Protein AF-A0A0Q7EA24-F1 (afdb_monomer_lite)

Sequence (101 aa):
MSQRDPQTCRRALREIGEIAAVAVLPDGQMTDQEALAEIAAIAEWVTEEAPGARADCGELVRRLNALTARVDIEALDDREALGLFGEVLGALETSRSEAFD

Foldseek 3Di:
DDPCQAVLLVVLLVVLVVLLVQCPDPPHPDALLNSLVSLLVSLVVSCVPRVPHDDLSVVLSVVSNVLRVVDPSVPDDSVRSVVSSVVNVVSSVVSVVVVVD

Secondary structure (DSSP, 8-state):
--TTHHHHHHHHHHHHHHHHHHHT-TT-S--HHHHHHHHHHHHHHHHHH-TT--HHHHHHHHHHHHHHTTS-GGG--HHHHHHHHHHHHHHHHHHHHHTT-

Structure (mmCIF, N/CA/C/O backbone):
data_AF-A0A0Q7EA24-F1
#
_entry.id   AF-A0A0Q7EA24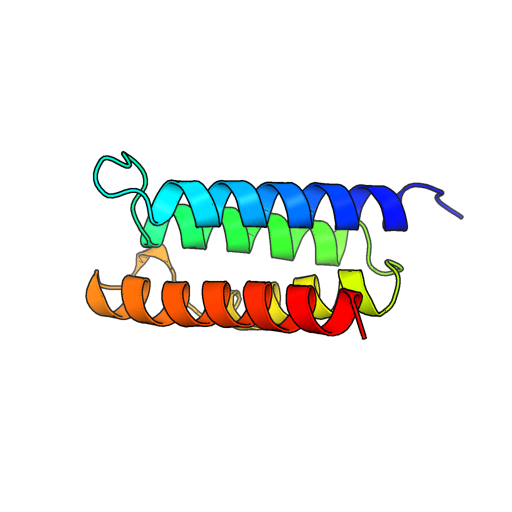-F1
#
loop_
_atom_site.group_PDB
_atom_site.id
_atom_site.type_symbol
_atom_site.label_atom_id
_atom_site.label_alt_id
_atom_site.label_comp_id
_atom_site.label_asym_id
_atom_site.label_entity_id
_atom_site.label_seq_id
_atom_site.pdbx_PDB_ins_code
_atom_site.Cartn_x
_atom_site.Cartn_y
_atom_site.Cartn_z
_atom_site.occupancy
_atom_site.B_iso_or_equiv
_atom_site.auth_seq_id
_atom_site.auth_comp_id
_atom_site.auth_asym_id
_atom_site.auth_atom_id
_atom_site.pdbx_PDB_model_num
ATOM 1 N N . MET A 1 1 ? 16.823 8.222 -22.599 1.00 41.22 1 MET A N 1
ATOM 2 C CA . MET A 1 1 ? 16.502 7.093 -21.702 1.00 41.22 1 MET A CA 1
ATOM 3 C C . MET A 1 1 ? 16.695 7.582 -20.282 1.00 41.22 1 MET A C 1
ATOM 5 O O . MET A 1 1 ? 17.813 7.929 -19.920 1.00 41.22 1 MET A O 1
ATOM 9 N N . SER A 1 2 ? 15.591 7.796 -19.570 1.00 45.66 2 SER A N 1
ATOM 10 C CA . SER A 1 2 ? 15.568 8.573 -18.332 1.00 45.66 2 SER A CA 1
ATOM 11 C C . SER A 1 2 ? 16.286 7.819 -17.212 1.00 45.66 2 SER A C 1
ATOM 13 O O . SER A 1 2 ? 15.927 6.697 -16.886 1.00 45.66 2 SER A O 1
ATOM 15 N N . GLN A 1 3 ? 17.285 8.444 -16.589 1.00 48.84 3 GLN A N 1
ATOM 16 C CA . GLN A 1 3 ? 17.925 7.951 -15.361 1.00 48.84 3 GLN A CA 1
ATOM 17 C C . GLN A 1 3 ? 16.977 8.011 -14.136 1.00 48.84 3 GLN A C 1
ATOM 19 O O . GLN A 1 3 ? 17.415 7.763 -13.016 1.00 48.84 3 GLN A O 1
ATOM 24 N N . ARG A 1 4 ? 15.693 8.361 -14.337 1.00 54.25 4 ARG A N 1
ATOM 25 C CA . ARG A 1 4 ? 14.686 8.586 -13.288 1.00 54.25 4 ARG A CA 1
ATOM 26 C C . ARG A 1 4 ? 14.038 7.292 -12.779 1.00 54.25 4 ARG A C 1
ATOM 28 O O . ARG A 1 4 ? 13.849 7.171 -11.573 1.00 54.25 4 ARG A O 1
ATOM 35 N N . ASP A 1 5 ? 13.796 6.300 -13.635 1.00 63.72 5 ASP A N 1
ATOM 36 C CA . ASP A 1 5 ? 12.953 5.136 -13.298 1.00 63.72 5 ASP A CA 1
ATOM 37 C C . ASP A 1 5 ? 13.421 4.335 -12.061 1.00 63.72 5 ASP A C 1
ATOM 39 O O . ASP A 1 5 ? 12.591 4.009 -11.208 1.00 63.72 5 ASP A O 1
ATOM 43 N N . PRO A 1 6 ? 14.728 4.042 -11.862 1.00 69.56 6 PRO A N 1
ATOM 44 C CA . PRO A 1 6 ? 15.151 3.205 -10.736 1.00 69.56 6 PRO A CA 1
ATOM 45 C C . PRO A 1 6 ? 15.164 3.938 -9.390 1.00 69.56 6 PRO A C 1
ATOM 47 O O . PRO A 1 6 ? 15.017 3.305 -8.346 1.00 69.56 6 PRO A O 1
ATOM 50 N N . GLN A 1 7 ? 15.408 5.252 -9.392 1.00 81.44 7 GLN A N 1
ATOM 51 C CA . GLN A 1 7 ? 15.455 6.049 -8.162 1.00 81.44 7 GLN A CA 1
ATOM 52 C C . GLN A 1 7 ? 14.050 6.426 -7.698 1.00 81.44 7 GLN A C 1
ATOM 54 O O . GLN A 1 7 ? 13.778 6.346 -6.502 1.00 81.44 7 GLN A O 1
ATOM 59 N N . THR A 1 8 ? 13.158 6.760 -8.635 1.00 84.56 8 THR A N 1
ATOM 60 C CA . THR A 1 8 ? 11.749 7.053 -8.352 1.00 84.56 8 THR A CA 1
ATOM 61 C C . THR A 1 8 ? 11.060 5.867 -7.688 1.00 84.56 8 THR A C 1
ATOM 63 O O . THR A 1 8 ? 10.514 6.018 -6.599 1.00 84.56 8 THR A O 1
ATOM 66 N N . CYS A 1 9 ? 11.179 4.671 -8.273 1.00 87.00 9 CYS A N 1
ATOM 67 C CA . CYS A 1 9 ? 10.550 3.472 -7.722 1.00 87.00 9 CYS A CA 1
ATOM 68 C C . CYS A 1 9 ? 11.050 3.153 -6.299 1.00 87.00 9 CYS A C 1
ATOM 70 O O . CYS A 1 9 ? 10.260 2.911 -5.391 1.00 87.00 9 CYS A O 1
ATOM 72 N N . ARG A 1 10 ? 12.368 3.225 -6.057 1.00 87.00 10 ARG A N 1
ATOM 73 C CA . ARG A 1 10 ? 12.932 2.960 -4.719 1.00 87.00 10 ARG A CA 1
ATOM 74 C C . ARG A 1 10 ? 12.504 3.988 -3.681 1.00 87.00 10 ARG A C 1
ATOM 76 O O . ARG A 1 10 ? 12.284 3.627 -2.529 1.00 87.00 10 ARG A O 1
ATOM 83 N N . ARG A 1 11 ? 12.427 5.264 -4.070 1.00 89.38 11 ARG A N 1
ATOM 84 C CA . ARG A 1 11 ? 11.949 6.328 -3.186 1.00 89.38 11 ARG A CA 1
ATOM 85 C C . ARG A 1 11 ? 10.492 6.087 -2.801 1.00 89.38 11 ARG A C 1
ATOM 87 O O . ARG A 1 11 ? 10.182 6.152 -1.622 1.00 89.38 11 ARG A O 1
ATOM 94 N N . ALA A 1 12 ? 9.651 5.755 -3.771 1.00 91.12 12 ALA A N 1
ATOM 95 C CA . ALA A 1 12 ? 8.245 5.476 -3.533 1.00 91.12 12 ALA A CA 1
ATOM 96 C C . ALA A 1 12 ? 8.027 4.252 -2.632 1.00 91.12 12 ALA A C 1
ATOM 98 O O . ALA A 1 12 ? 7.232 4.314 -1.707 1.00 91.12 12 ALA A O 1
ATOM 99 N N . LEU A 1 13 ? 8.784 3.165 -2.823 1.00 89.94 13 LEU A N 1
ATOM 100 C CA . LEU A 1 13 ? 8.710 2.008 -1.920 1.00 89.94 13 LEU A CA 1
ATOM 101 C C . LEU A 1 13 ? 9.133 2.340 -0.488 1.00 89.94 13 LEU A C 1
ATOM 103 O O . LEU A 1 13 ? 8.577 1.794 0.462 1.00 89.94 13 LEU A O 1
ATOM 107 N N . ARG A 1 14 ? 10.116 3.230 -0.323 1.00 91.56 14 ARG A N 1
ATOM 108 C CA . ARG A 1 14 ? 10.489 3.722 1.003 1.00 91.56 14 ARG A CA 1
ATOM 109 C C . ARG A 1 14 ? 9.340 4.504 1.640 1.00 91.56 14 ARG A C 1
ATOM 111 O O . ARG A 1 14 ? 9.053 4.276 2.805 1.00 91.56 14 ARG A O 1
ATOM 118 N N . GLU A 1 15 ? 8.696 5.379 0.878 1.00 94.44 15 GLU A N 1
ATOM 119 C CA . GLU A 1 15 ? 7.554 6.180 1.330 1.00 94.44 15 GLU A CA 1
ATOM 120 C C . GLU A 1 15 ? 6.358 5.297 1.714 1.00 94.44 15 GLU A C 1
ATOM 122 O O . GLU A 1 15 ? 5.844 5.416 2.820 1.00 94.44 15 GLU A O 1
ATOM 127 N N . ILE A 1 16 ? 6.016 4.311 0.879 1.00 93.62 16 ILE A N 1
ATOM 128 C CA . ILE A 1 16 ? 5.012 3.277 1.181 1.00 93.62 16 ILE A CA 1
ATOM 129 C C . ILE A 1 16 ? 5.351 2.540 2.484 1.00 93.62 16 ILE A C 1
ATOM 131 O O . ILE A 1 16 ? 4.477 2.314 3.317 1.00 93.62 16 ILE A O 1
ATOM 135 N N . GLY A 1 17 ? 6.619 2.167 2.678 1.00 92.19 17 GLY A N 1
ATOM 136 C CA . GLY A 1 17 ? 7.063 1.510 3.906 1.00 92.19 17 GLY A CA 1
ATOM 137 C C . GLY A 1 17 ? 6.961 2.407 5.143 1.00 92.19 17 GLY A C 1
ATOM 138 O O . GLY A 1 17 ? 6.639 1.915 6.220 1.00 92.19 17 GLY A O 1
ATOM 139 N N . GLU A 1 18 ? 7.217 3.709 5.003 1.00 94.00 18 GLU A N 1
ATOM 140 C CA . GLU A 1 18 ? 7.077 4.693 6.082 1.00 94.00 18 GLU A CA 1
ATOM 141 C C . GLU A 1 18 ? 5.599 4.893 6.459 1.00 94.00 18 GLU A C 1
ATOM 143 O O . GLU A 1 18 ? 5.275 4.830 7.643 1.00 94.00 18 GLU A O 1
ATOM 148 N N . ILE A 1 19 ? 4.701 5.019 5.476 1.00 93.94 19 ILE A N 1
ATOM 149 C CA . ILE A 1 19 ? 3.241 5.082 5.684 1.00 93.94 19 ILE A CA 1
ATOM 150 C C . ILE A 1 19 ? 2.754 3.829 6.414 1.00 93.94 19 ILE A C 1
ATOM 152 O O . ILE A 1 19 ? 2.122 3.918 7.467 1.00 93.94 19 ILE A O 1
ATOM 156 N N . ALA A 1 20 ? 3.125 2.651 5.906 1.00 92.06 20 ALA A N 1
ATOM 157 C CA . ALA A 1 20 ? 2.724 1.386 6.502 1.00 92.06 20 ALA A CA 1
ATOM 158 C C . ALA A 1 20 ? 3.237 1.233 7.946 1.00 92.06 20 ALA A C 1
ATOM 160 O O . ALA A 1 20 ? 2.526 0.732 8.814 1.00 92.06 20 ALA A O 1
ATOM 161 N N . ALA A 1 21 ? 4.458 1.701 8.228 1.00 91.44 21 ALA A N 1
ATOM 162 C CA . ALA A 1 21 ? 5.024 1.682 9.573 1.00 91.44 21 ALA A CA 1
ATOM 163 C C . ALA A 1 21 ? 4.323 2.654 10.536 1.00 91.44 21 ALA A C 1
ATOM 165 O O . ALA A 1 21 ? 4.234 2.358 11.725 1.00 91.44 21 ALA A O 1
ATOM 166 N N . VAL A 1 22 ? 3.845 3.803 10.050 1.00 91.69 22 VAL A N 1
ATOM 167 C CA . VAL A 1 22 ? 3.109 4.782 10.863 1.00 91.69 22 VAL A CA 1
ATOM 168 C C . VAL A 1 22 ? 1.706 4.279 11.197 1.00 91.69 22 VAL A C 1
ATOM 170 O O . VAL A 1 22 ? 1.283 4.414 12.344 1.00 91.69 22 VAL A O 1
ATOM 173 N N . ALA A 1 23 ? 1.016 3.663 10.237 1.00 90.25 23 ALA A N 1
ATOM 174 C CA . ALA A 1 23 ? -0.348 3.165 10.416 1.00 90.25 23 ALA A CA 1
ATOM 175 C C . ALA A 1 23 ? -0.459 2.037 11.461 1.00 90.25 23 ALA A C 1
ATOM 177 O O . ALA A 1 23 ? -1.468 1.922 12.144 1.00 90.25 23 ALA A O 1
ATOM 178 N N . VAL A 1 24 ? 0.603 1.248 11.670 1.00 89.94 24 VAL A N 1
ATOM 179 C CA . VAL A 1 24 ? 0.620 0.192 12.704 1.00 89.94 24 VAL A CA 1
ATOM 180 C C . VAL A 1 24 ? 0.981 0.692 14.110 1.00 89.94 24 VAL A C 1
ATOM 182 O O . VAL A 1 24 ? 1.050 -0.109 15.048 1.00 89.94 24 VAL A O 1
ATOM 185 N N . LEU A 1 25 ? 1.267 1.987 14.293 1.00 89.50 25 LEU A N 1
ATOM 186 C CA . LEU A 1 25 ? 1.601 2.522 15.614 1.00 89.50 25 LEU A CA 1
ATOM 187 C C . LEU A 1 25 ? 0.351 2.575 16.509 1.00 89.50 25 LEU A C 1
ATOM 189 O O . LEU A 1 25 ? -0.676 3.102 16.090 1.00 89.50 25 LEU A O 1
ATOM 193 N N . PRO A 1 26 ? 0.435 2.126 17.776 1.00 77.19 26 PRO A N 1
ATOM 194 C CA . PRO A 1 26 ? -0.719 2.073 18.680 1.00 77.19 26 PRO A CA 1
ATOM 195 C C . PRO A 1 26 ? -1.299 3.452 19.038 1.00 77.19 26 PRO A C 1
ATOM 197 O O . PRO A 1 26 ? -2.470 3.538 19.390 1.00 77.19 26 PRO A O 1
ATOM 200 N N . ASP A 1 27 ? -0.496 4.514 18.920 1.00 82.06 27 ASP A N 1
ATOM 201 C CA . ASP A 1 27 ? -0.907 5.915 19.098 1.00 82.06 27 ASP A CA 1
ATOM 202 C C . ASP A 1 27 ? -0.914 6.688 17.758 1.00 82.06 27 ASP A C 1
ATOM 204 O O . ASP A 1 27 ? -0.825 7.919 17.733 1.00 82.06 27 ASP A O 1
ATOM 208 N N . GLY A 1 28 ? -0.939 5.969 16.630 1.00 76.69 28 GLY A N 1
ATOM 209 C CA . GLY A 1 28 ? -0.963 6.552 15.292 1.00 76.69 28 GLY A CA 1
ATOM 210 C C . GLY A 1 28 ? -2.246 7.348 15.044 1.00 76.69 28 GLY A C 1
ATOM 211 O O . GLY A 1 28 ? -3.334 6.940 15.437 1.00 76.69 28 GLY A O 1
ATOM 212 N N . GLN A 1 29 ? -2.122 8.503 14.383 1.00 84.12 29 GLN A N 1
ATOM 213 C CA . GLN A 1 29 ? -3.281 9.283 13.919 1.00 84.12 29 GLN A CA 1
ATOM 214 C C . GLN A 1 29 ? -3.801 8.822 12.552 1.00 84.12 29 GLN A C 1
ATOM 216 O O . GLN A 1 29 ? -4.794 9.363 12.084 1.00 84.12 29 GLN A O 1
ATOM 221 N N . MET A 1 30 ? -3.114 7.869 11.919 1.00 90.75 30 MET A N 1
ATOM 222 C CA . MET A 1 30 ? -3.418 7.370 10.584 1.00 90.75 30 MET A CA 1
ATOM 223 C C . MET A 1 30 ? -4.168 6.049 10.694 1.00 90.75 30 MET A C 1
ATOM 225 O O . MET A 1 30 ? -3.691 5.111 11.329 1.00 90.75 30 MET A O 1
ATOM 229 N N . THR A 1 31 ? -5.336 5.996 10.071 1.00 90.81 31 THR A N 1
ATOM 230 C CA . THR A 1 31 ? -6.156 4.790 9.958 1.00 90.81 31 THR A CA 1
ATOM 231 C C . THR A 1 31 ? -5.636 3.862 8.857 1.00 90.81 31 THR A C 1
ATOM 233 O O . THR A 1 31 ? -4.955 4.300 7.927 1.00 90.81 31 THR A O 1
ATOM 236 N N . ASP A 1 32 ? -6.009 2.580 8.915 1.00 91.50 32 ASP A N 1
ATOM 237 C CA . ASP A 1 32 ? -5.683 1.607 7.861 1.00 91.50 32 ASP A CA 1
ATOM 238 C C . ASP A 1 32 ? -6.216 2.058 6.491 1.00 91.50 32 ASP A C 1
ATOM 240 O O . ASP A 1 32 ? -5.559 1.881 5.468 1.00 91.50 32 ASP A O 1
ATOM 244 N N . GLN A 1 33 ? -7.393 2.689 6.470 1.00 91.56 33 GLN A N 1
ATOM 245 C CA . GLN A 1 33 ? -8.021 3.202 5.255 1.00 91.56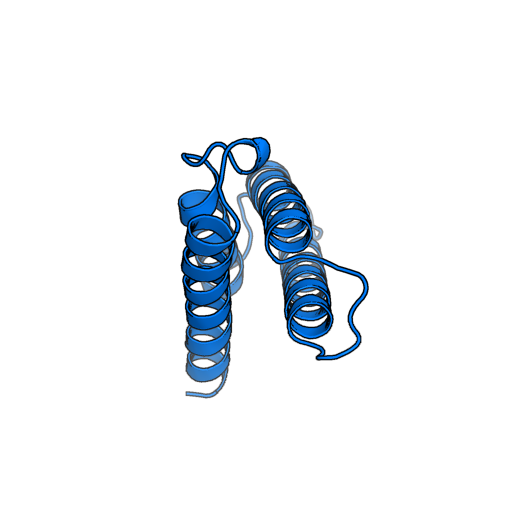 33 GLN A CA 1
ATOM 246 C C . GLN A 1 33 ? -7.236 4.372 4.643 1.00 91.56 33 GLN A C 1
ATOM 248 O O . GLN A 1 33 ? -6.996 4.382 3.435 1.00 91.56 33 GLN A O 1
ATOM 253 N N . GLU A 1 34 ? -6.793 5.332 5.463 1.00 92.38 34 GLU A N 1
ATOM 254 C CA . GLU A 1 34 ? -5.934 6.437 5.010 1.00 92.38 34 GLU A CA 1
ATOM 255 C C . GLU A 1 34 ? -4.603 5.908 4.467 1.00 92.38 34 GLU A C 1
ATOM 257 O O . GLU A 1 34 ? -4.176 6.298 3.380 1.00 92.38 34 GLU A O 1
ATOM 262 N N . ALA A 1 35 ? -3.989 4.955 5.172 1.00 94.00 35 ALA A N 1
ATOM 263 C CA . ALA A 1 35 ? -2.754 4.323 4.730 1.00 94.00 35 ALA A CA 1
ATOM 264 C C . ALA A 1 35 ? -2.934 3.598 3.388 1.00 94.00 35 ALA A C 1
ATOM 266 O O . ALA A 1 35 ? -2.110 3.742 2.485 1.00 94.00 35 ALA A O 1
ATOM 267 N N . LEU A 1 36 ? -4.027 2.847 3.224 1.00 94.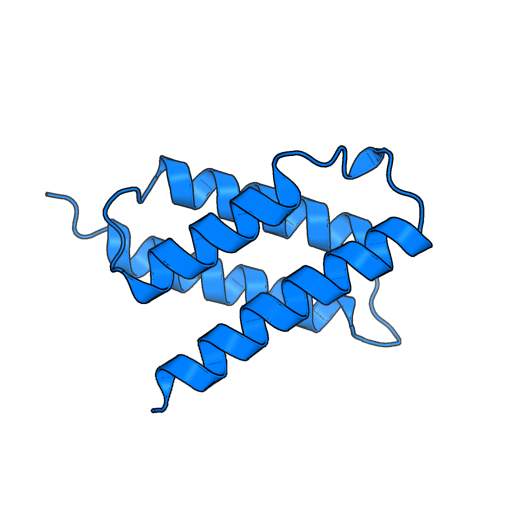75 36 LEU A N 1
ATOM 268 C CA . LEU A 1 36 ? -4.359 2.167 1.973 1.00 94.75 36 LEU A CA 1
ATOM 269 C C . LEU A 1 36 ? -4.545 3.148 0.815 1.00 94.75 36 LEU A C 1
ATOM 271 O O . LEU A 1 36 ? -4.029 2.892 -0.274 1.00 94.75 36 LEU A O 1
ATOM 275 N N . ALA A 1 37 ? -5.244 4.262 1.042 1.00 94.19 37 ALA A N 1
ATOM 276 C CA . ALA A 1 37 ? -5.469 5.278 0.020 1.00 94.19 37 ALA A CA 1
ATOM 277 C C . ALA A 1 37 ? -4.148 5.918 -0.441 1.00 94.19 37 ALA A C 1
ATOM 279 O O . ALA A 1 37 ? -3.898 6.022 -1.645 1.00 94.19 37 ALA A O 1
ATOM 280 N N . GLU A 1 38 ? -3.266 6.281 0.495 1.00 95.62 38 GLU A N 1
ATOM 281 C CA . GLU A 1 38 ? -1.951 6.842 0.164 1.00 95.62 38 GLU A CA 1
ATOM 282 C C . GLU A 1 38 ? -1.058 5.827 -0.566 1.00 95.62 38 GLU A C 1
ATOM 284 O O . GLU A 1 38 ? -0.453 6.147 -1.594 1.00 95.62 38 GLU A O 1
ATOM 289 N N . ILE A 1 39 ? -1.008 4.579 -0.089 1.00 94.56 39 ILE A N 1
ATOM 290 C CA . ILE A 1 39 ? -0.217 3.511 -0.716 1.00 94.56 39 ILE A CA 1
ATOM 291 C C . ILE A 1 39 ? -0.716 3.223 -2.135 1.00 94.56 39 ILE A C 1
ATOM 293 O O . ILE A 1 39 ? 0.103 3.070 -3.045 1.00 94.56 39 ILE A O 1
ATOM 297 N N . ALA A 1 40 ? -2.035 3.177 -2.343 1.00 93.50 40 ALA A N 1
ATOM 298 C CA . ALA A 1 40 ? -2.636 2.979 -3.657 1.00 93.50 40 ALA A CA 1
ATOM 299 C C . ALA A 1 40 ? -2.248 4.103 -4.624 1.00 93.50 40 ALA A C 1
ATOM 301 O O . ALA A 1 40 ? -1.770 3.818 -5.722 1.00 93.50 40 ALA A O 1
ATOM 302 N N . ALA A 1 41 ? -2.369 5.360 -4.189 1.00 94.31 41 ALA A N 1
ATOM 303 C CA . ALA A 1 41 ? -2.022 6.524 -4.998 1.00 94.31 41 ALA A CA 1
ATOM 304 C C . ALA A 1 41 ? -0.539 6.523 -5.408 1.00 94.31 41 ALA A C 1
ATOM 306 O O . ALA A 1 41 ? -0.206 6.774 -6.568 1.00 94.31 41 ALA A O 1
ATOM 307 N N . ILE A 1 42 ? 0.368 6.190 -4.481 1.00 92.75 42 ILE A N 1
ATOM 308 C CA . ILE A 1 42 ? 1.801 6.091 -4.787 1.00 92.75 42 ILE A CA 1
ATOM 309 C C . ILE A 1 42 ? 2.066 4.928 -5.752 1.00 92.75 42 ILE A C 1
ATOM 311 O O . ILE A 1 42 ? 2.819 5.087 -6.714 1.00 92.75 42 ILE A O 1
ATOM 315 N N . ALA A 1 43 ? 1.469 3.756 -5.520 1.00 91.06 43 ALA A N 1
ATOM 316 C CA . ALA A 1 43 ? 1.688 2.580 -6.357 1.00 91.06 43 ALA A CA 1
ATOM 317 C C . ALA A 1 43 ? 1.180 2.787 -7.794 1.00 91.06 43 ALA A C 1
ATOM 319 O O . ALA A 1 43 ? 1.877 2.424 -8.747 1.00 91.06 43 ALA A O 1
ATOM 320 N N . GLU A 1 44 ? 0.013 3.409 -7.961 1.00 91.81 44 GLU A N 1
ATOM 321 C CA . GLU A 1 44 ? -0.525 3.812 -9.261 1.00 91.81 44 GLU A CA 1
ATOM 322 C C . GLU A 1 44 ? 0.433 4.780 -9.965 1.00 91.81 44 GLU A C 1
ATOM 324 O O . GLU A 1 44 ? 0.940 4.466 -11.046 1.00 91.81 44 GLU A O 1
ATOM 329 N N . TRP A 1 45 ? 0.794 5.882 -9.298 1.00 90.69 45 TRP A N 1
ATOM 330 C CA . TRP A 1 45 ? 1.691 6.903 -9.842 1.00 90.69 45 TRP A CA 1
ATOM 331 C C . TRP A 1 45 ? 3.036 6.331 -10.313 1.00 90.69 45 TRP A C 1
ATOM 333 O O . TRP A 1 45 ? 3.503 6.640 -11.409 1.00 90.69 45 TRP A O 1
ATOM 343 N N . VAL A 1 46 ? 3.667 5.451 -9.527 1.00 88.81 46 VAL A N 1
ATOM 344 C CA . VAL A 1 46 ? 4.940 4.825 -9.931 1.00 88.81 46 VAL A CA 1
ATOM 345 C C . VAL A 1 46 ? 4.757 3.903 -11.134 1.00 88.81 46 VAL A C 1
ATOM 347 O O . VAL A 1 46 ? 5.654 3.819 -11.976 1.00 88.81 46 VAL A O 1
ATOM 350 N N . THR A 1 47 ? 3.625 3.201 -11.222 1.00 85.56 47 THR A N 1
ATOM 351 C CA . THR A 1 47 ? 3.338 2.312 -12.355 1.00 85.56 47 THR A CA 1
ATOM 352 C C . THR A 1 47 ? 3.244 3.108 -13.663 1.00 85.56 47 THR A C 1
ATOM 354 O O . THR A 1 47 ? 3.692 2.622 -14.704 1.00 85.56 47 THR A O 1
ATOM 357 N N . GLU A 1 48 ? 2.728 4.337 -13.605 1.00 85.62 48 GLU A N 1
ATOM 358 C CA . GLU A 1 48 ? 2.631 5.252 -14.746 1.00 85.62 48 GLU A CA 1
ATOM 359 C C . GLU A 1 48 ? 3.958 5.956 -15.076 1.00 85.62 48 GLU A C 1
ATOM 361 O O . GLU A 1 48 ? 4.363 6.005 -16.240 1.00 85.62 48 GLU A O 1
ATOM 366 N N . GLU A 1 49 ? 4.665 6.472 -14.066 1.00 82.56 49 GLU A N 1
ATOM 367 C CA . GLU A 1 49 ? 5.859 7.314 -14.247 1.00 82.56 49 GLU A CA 1
ATOM 368 C C . GLU A 1 49 ? 7.168 6.531 -14.409 1.00 82.56 49 GLU A C 1
ATOM 370 O O . GLU A 1 49 ? 8.142 7.044 -14.967 1.00 82.56 49 GLU A O 1
ATOM 375 N N . ALA A 1 50 ? 7.228 5.292 -13.919 1.00 77.88 50 ALA A N 1
ATOM 376 C CA . ALA A 1 50 ? 8.421 4.451 -13.980 1.00 77.88 50 ALA A CA 1
ATOM 377 C C . ALA A 1 50 ? 8.120 3.039 -14.523 1.00 77.88 50 ALA A C 1
ATOM 379 O O . ALA A 1 50 ? 8.505 2.042 -13.898 1.00 77.88 50 ALA A O 1
ATOM 380 N N . PRO A 1 51 ? 7.513 2.906 -15.721 1.00 68.62 51 PRO A N 1
ATOM 381 C CA . PRO A 1 51 ? 7.142 1.604 -16.281 1.00 68.62 51 PRO A CA 1
ATOM 382 C C . PRO A 1 51 ? 8.362 0.703 -16.551 1.00 68.62 51 PRO A C 1
ATOM 384 O O . PRO A 1 51 ? 8.229 -0.518 -16.622 1.00 68.62 51 PRO A O 1
ATOM 387 N N . GLY A 1 52 ? 9.559 1.294 -16.684 1.00 67.19 52 GLY A N 1
ATOM 388 C CA . GLY A 1 52 ? 10.840 0.611 -16.887 1.00 67.19 52 GLY A CA 1
ATOM 389 C C . GLY A 1 52 ? 11.644 0.327 -15.612 1.00 67.19 52 GLY A C 1
ATOM 390 O O . GLY A 1 52 ? 12.819 -0.043 -15.713 1.00 67.19 52 GLY A O 1
ATOM 391 N N . ALA A 1 53 ? 11.074 0.521 -14.416 1.00 69.94 53 ALA A N 1
ATOM 392 C CA . ALA A 1 53 ? 11.757 0.203 -13.163 1.00 69.94 53 ALA A CA 1
ATOM 393 C C . ALA A 1 53 ? 12.211 -1.273 -13.125 1.00 69.94 53 ALA A C 1
ATOM 395 O O . ALA A 1 53 ? 11.547 -2.165 -13.655 1.00 69.94 53 ALA A O 1
ATOM 396 N N . ARG A 1 54 ? 13.376 -1.525 -12.501 1.00 65.75 54 ARG A N 1
ATOM 397 C CA . ARG A 1 54 ? 13.981 -2.869 -12.377 1.00 65.75 54 ARG A CA 1
ATOM 398 C C . ARG A 1 54 ? 12.986 -3.890 -11.815 1.00 65.75 54 ARG A C 1
ATOM 400 O O . ARG A 1 54 ? 12.130 -3.505 -11.024 1.00 65.75 54 ARG A O 1
ATOM 407 N N . ALA A 1 55 ? 13.181 -5.162 -12.187 1.00 67.88 55 ALA A N 1
ATOM 408 C CA . ALA A 1 55 ? 12.306 -6.292 -11.863 1.00 67.88 55 ALA A CA 1
ATOM 409 C C . ALA A 1 55 ? 11.777 -6.239 -10.423 1.00 67.88 55 ALA A C 1
ATOM 411 O O . ALA A 1 55 ? 10.579 -6.065 -10.258 1.00 67.88 55 ALA A O 1
ATOM 412 N N . ASP A 1 56 ? 12.661 -6.215 -9.427 1.00 73.50 56 ASP A N 1
ATOM 413 C CA . ASP A 1 56 ? 12.281 -6.331 -8.012 1.00 73.50 56 ASP A CA 1
ATOM 414 C C . ASP A 1 56 ? 11.423 -5.150 -7.522 1.00 73.50 56 ASP A C 1
ATOM 416 O O . ASP A 1 56 ? 10.359 -5.323 -6.933 1.00 73.50 56 ASP A O 1
ATOM 420 N N . CYS A 1 57 ? 11.849 -3.916 -7.818 1.00 82.38 57 CYS A N 1
ATOM 421 C CA . CYS A 1 57 ? 11.126 -2.717 -7.388 1.00 82.38 57 CYS A CA 1
ATOM 422 C C . CYS A 1 57 ? 9.792 -2.567 -8.130 1.00 82.38 57 CYS A C 1
ATOM 424 O O . CYS A 1 57 ? 8.757 -2.288 -7.529 1.00 82.38 57 CYS A O 1
ATOM 426 N N . GLY A 1 58 ? 9.816 -2.775 -9.449 1.00 82.19 58 GLY A N 1
ATOM 427 C CA . GLY A 1 58 ? 8.622 -2.684 -10.277 1.00 82.19 58 GLY A CA 1
ATOM 428 C C . GLY A 1 58 ? 7.620 -3.798 -9.983 1.00 82.19 58 GLY A C 1
ATOM 429 O O . GLY A 1 58 ? 6.423 -3.578 -10.115 1.00 82.19 58 GLY A O 1
ATOM 430 N N . GLU A 1 59 ? 8.072 -4.989 -9.592 1.00 87.38 59 GLU A N 1
ATOM 431 C CA . GLU A 1 59 ? 7.199 -6.113 -9.253 1.00 87.38 59 GLU A CA 1
ATOM 432 C C . GLU A 1 59 ? 6.431 -5.867 -7.961 1.00 87.38 59 GLU A C 1
ATOM 434 O O . GLU A 1 59 ? 5.208 -6.006 -7.967 1.00 87.38 59 GLU A O 1
ATOM 439 N N . LEU A 1 60 ? 7.104 -5.402 -6.905 1.00 89.31 60 LEU A N 1
ATOM 440 C CA . LEU A 1 60 ? 6.426 -5.033 -5.665 1.00 89.31 60 LEU A CA 1
ATOM 441 C C . LEU A 1 60 ? 5.418 -3.898 -5.893 1.00 89.31 60 LEU A C 1
ATOM 443 O O . LEU A 1 60 ? 4.269 -4.023 -5.486 1.00 89.31 60 LEU A O 1
ATOM 447 N N . VAL A 1 61 ? 5.798 -2.831 -6.604 1.00 89.25 61 VAL A N 1
ATOM 448 C CA . VAL A 1 61 ? 4.875 -1.724 -6.925 1.00 89.25 61 VAL A CA 1
ATOM 449 C C . VAL A 1 61 ? 3.662 -2.213 -7.718 1.00 89.25 61 VAL A C 1
ATOM 451 O O . VAL A 1 61 ? 2.532 -1.873 -7.377 1.00 89.25 61 VAL A O 1
ATOM 454 N N . ARG A 1 62 ? 3.863 -3.054 -8.742 1.00 89.19 62 ARG A N 1
ATOM 455 C CA . ARG A 1 62 ? 2.752 -3.633 -9.515 1.00 89.19 62 ARG A CA 1
ATOM 456 C C . ARG A 1 62 ? 1.858 -4.519 -8.657 1.00 89.19 62 ARG A C 1
ATOM 458 O O . ARG A 1 62 ? 0.647 -4.505 -8.850 1.00 89.19 62 ARG A O 1
ATOM 465 N N . ARG A 1 63 ? 2.434 -5.284 -7.728 1.00 91.44 63 ARG A N 1
ATOM 466 C CA . ARG A 1 63 ? 1.680 -6.119 -6.788 1.00 91.44 63 ARG A CA 1
ATOM 467 C C . ARG A 1 63 ? 0.830 -5.264 -5.852 1.00 91.44 63 ARG A C 1
ATOM 469 O O . ARG A 1 63 ? -0.347 -5.560 -5.697 1.00 91.44 63 ARG A O 1
ATOM 476 N N . LEU A 1 64 ? 1.402 -4.205 -5.281 1.00 92.56 64 LEU A N 1
ATOM 477 C CA . LEU A 1 64 ? 0.682 -3.263 -4.422 1.00 92.56 64 LEU A CA 1
ATOM 478 C C . LEU A 1 64 ? -0.456 -2.578 -5.183 1.00 92.56 64 LEU A C 1
ATOM 480 O O . LEU A 1 64 ? -1.590 -2.610 -4.723 1.00 92.56 64 LEU A O 1
ATOM 484 N N . ASN A 1 65 ? -0.180 -2.072 -6.387 1.00 92.31 65 ASN A N 1
ATOM 485 C CA . ASN A 1 65 ? -1.204 -1.481 -7.246 1.00 92.31 65 ASN A CA 1
ATOM 486 C C . ASN A 1 65 ? -2.307 -2.499 -7.596 1.00 92.31 65 ASN A C 1
ATOM 488 O O . ASN A 1 65 ? -3.486 -2.184 -7.569 1.00 92.31 65 ASN A O 1
ATOM 492 N N . ALA A 1 66 ? -1.959 -3.757 -7.882 1.00 92.12 66 ALA A N 1
ATOM 493 C CA . ALA A 1 66 ? -2.953 -4.787 -8.188 1.00 92.12 66 ALA A CA 1
ATOM 494 C C . ALA A 1 66 ? -3.853 -5.148 -6.992 1.00 92.12 66 ALA A C 1
ATOM 496 O O . ALA A 1 66 ? -5.018 -5.486 -7.210 1.00 92.12 66 ALA A O 1
ATOM 497 N N . LEU A 1 67 ? -3.328 -5.086 -5.762 1.00 92.62 67 LEU A N 1
ATOM 498 C CA . LEU A 1 67 ? -4.101 -5.308 -4.536 1.00 92.62 67 LEU A CA 1
ATOM 499 C C . LEU A 1 67 ? -5.129 -4.193 -4.308 1.00 92.62 67 LEU A C 1
ATOM 501 O O . LEU A 1 67 ? -6.236 -4.474 -3.859 1.00 92.62 67 LEU A O 1
ATOM 505 N N . THR A 1 68 ? -4.792 -2.949 -4.653 1.00 92.06 68 THR A N 1
ATOM 506 C CA . THR A 1 68 ? -5.631 -1.780 -4.357 1.00 92.06 68 THR A CA 1
ATOM 507 C C . THR A 1 68 ? -6.519 -1.338 -5.524 1.00 92.06 68 THR A C 1
ATOM 509 O O . THR A 1 68 ? -7.643 -0.905 -5.297 1.00 92.06 68 THR A O 1
ATOM 512 N N . ALA A 1 69 ? -6.100 -1.506 -6.782 1.00 89.06 69 ALA A N 1
ATOM 513 C CA . ALA A 1 69 ? -6.759 -0.919 -7.961 1.00 89.06 69 ALA A CA 1
ATOM 514 C C . ALA A 1 69 ? -8.184 -1.426 -8.262 1.00 89.06 69 ALA A C 1
ATOM 516 O O . ALA A 1 69 ? -8.873 -0.872 -9.117 1.00 89.06 69 ALA A O 1
ATOM 517 N N . ARG A 1 70 ? -8.628 -2.516 -7.628 1.00 85.81 70 ARG A N 1
ATOM 518 C CA . ARG A 1 70 ? -9.988 -3.069 -7.800 1.00 85.81 70 ARG A CA 1
ATOM 519 C C . ARG A 1 70 ? -10.872 -2.883 -6.575 1.00 85.81 70 ARG A C 1
ATOM 521 O O . ARG A 1 70 ? -11.985 -3.407 -6.557 1.00 85.81 70 ARG A O 1
ATOM 528 N N . VAL A 1 71 ? -10.366 -2.186 -5.568 1.00 89.62 71 VAL A N 1
ATOM 529 C CA . VAL A 1 71 ? -11.044 -1.982 -4.300 1.00 89.62 71 VAL A CA 1
ATOM 530 C C . VAL A 1 71 ? -11.452 -0.522 -4.207 1.00 89.62 71 VAL A C 1
ATOM 532 O O . VAL A 1 71 ? -10.637 0.373 -4.411 1.00 89.62 71 VAL A O 1
ATOM 535 N N . ASP A 1 72 ? -12.722 -0.286 -3.899 1.00 91.19 72 ASP A N 1
ATOM 536 C CA . ASP A 1 72 ? -13.187 1.040 -3.512 1.00 91.19 72 ASP A CA 1
ATOM 537 C C . ASP A 1 72 ? -12.786 1.278 -2.052 1.00 91.19 72 ASP A C 1
ATOM 539 O O . ASP A 1 72 ? -13.509 0.904 -1.130 1.00 91.19 72 ASP A O 1
ATOM 543 N N . ILE A 1 73 ? -11.575 1.809 -1.850 1.00 89.88 73 ILE A N 1
ATOM 544 C CA . ILE A 1 73 ? -10.968 1.991 -0.522 1.00 89.88 73 ILE A CA 1
ATOM 545 C C . ILE A 1 73 ? -11.847 2.877 0.365 1.00 89.88 73 ILE A C 1
ATOM 547 O O . ILE A 1 73 ? -11.956 2.615 1.559 1.00 89.88 73 ILE A O 1
ATOM 551 N N . GLU A 1 74 ? -12.512 3.887 -0.203 1.00 88.56 74 GLU A N 1
ATOM 552 C CA . GLU A 1 74 ? -13.395 4.799 0.536 1.00 88.56 74 GLU A CA 1
ATOM 553 C C . GLU A 1 74 ? -14.668 4.105 1.048 1.00 88.56 74 GLU A C 1
ATOM 555 O O . GLU A 1 74 ? -15.258 4.545 2.036 1.00 88.56 74 GLU A O 1
ATOM 560 N N . ALA A 1 75 ? -15.077 3.009 0.405 1.00 93.12 75 ALA A N 1
ATOM 561 C CA . ALA A 1 75 ? -16.265 2.241 0.761 1.00 93.12 75 ALA A CA 1
ATOM 562 C C . ALA A 1 75 ? -15.996 1.060 1.709 1.00 93.12 75 ALA A C 1
ATOM 564 O O . ALA A 1 75 ? -16.957 0.414 2.133 1.00 93.12 75 ALA A O 1
ATOM 565 N N . LEU A 1 76 ? -14.730 0.763 2.023 1.00 92.31 76 LEU A N 1
ATOM 566 C CA . LEU A 1 76 ? -14.368 -0.319 2.941 1.00 92.31 76 LEU A CA 1
ATOM 567 C C . LEU A 1 76 ? -14.819 -0.018 4.368 1.00 92.31 76 LEU A C 1
ATOM 569 O O . LEU A 1 76 ? -14.667 1.105 4.852 1.00 92.31 76 LEU A O 1
ATOM 573 N N . ASP A 1 77 ? -15.304 -1.044 5.065 1.00 93.44 77 ASP A N 1
ATOM 574 C CA . ASP A 1 77 ? -15.429 -0.971 6.518 1.00 93.44 77 ASP A CA 1
ATOM 575 C C . ASP A 1 77 ? -14.072 -1.170 7.223 1.00 93.44 77 ASP A C 1
ATOM 577 O O . ASP A 1 77 ? -13.093 -1.626 6.626 1.00 93.44 77 ASP A O 1
ATOM 581 N N . ASP A 1 78 ? -14.008 -0.852 8.520 1.00 89.31 78 ASP A N 1
ATOM 582 C CA . ASP A 1 78 ? -12.777 -0.956 9.318 1.00 89.31 78 ASP A CA 1
ATOM 583 C C . ASP A 1 78 ? -12.141 -2.357 9.265 1.00 89.31 78 ASP A C 1
ATOM 585 O O . ASP A 1 78 ? -10.920 -2.504 9.307 1.00 89.31 78 ASP A O 1
ATOM 589 N N . ARG A 1 79 ? -12.954 -3.418 9.187 1.00 91.94 79 ARG A N 1
ATOM 590 C CA . ARG A 1 79 ? -12.460 -4.799 9.173 1.00 91.94 79 ARG A CA 1
ATOM 591 C C . ARG A 1 79 ? -11.904 -5.168 7.804 1.00 91.94 79 ARG A C 1
ATOM 593 O O . ARG A 1 79 ? -10.904 -5.884 7.733 1.00 91.94 79 ARG A O 1
ATOM 600 N N . GLU A 1 80 ? -12.563 -4.733 6.741 1.00 94.38 80 GLU A N 1
ATOM 601 C CA . GLU A 1 80 ? -12.109 -4.921 5.368 1.00 94.38 80 GLU A CA 1
ATOM 602 C C . GLU A 1 80 ? -10.826 -4.126 5.105 1.00 94.38 80 GLU A C 1
ATOM 604 O O . GLU A 1 80 ? -9.875 -4.682 4.551 1.00 94.38 80 GLU A O 1
ATOM 609 N N . ALA A 1 81 ?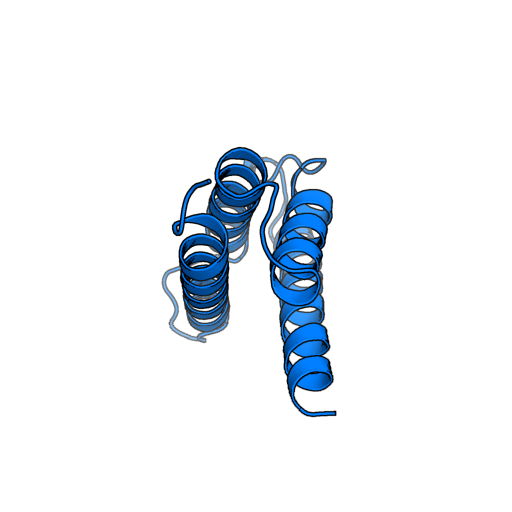 -10.759 -2.878 5.580 1.00 93.19 81 ALA A N 1
ATOM 610 C CA . ALA A 1 81 ? -9.562 -2.044 5.527 1.00 93.19 81 ALA A CA 1
ATOM 611 C C . ALA A 1 81 ? -8.396 -2.694 6.284 1.00 93.19 81 ALA A C 1
ATOM 613 O O . ALA A 1 81 ? -7.328 -2.880 5.706 1.00 93.19 81 ALA A O 1
ATOM 614 N N . LEU A 1 82 ? -8.612 -3.149 7.523 1.00 92.81 82 LEU A N 1
ATOM 615 C CA . LEU A 1 82 ? -7.597 -3.871 8.296 1.00 92.81 82 LEU A CA 1
ATOM 616 C C . LEU A 1 82 ? -7.109 -5.138 7.571 1.00 92.81 82 LEU A C 1
ATOM 618 O O . LEU A 1 82 ? -5.913 -5.433 7.551 1.00 92.81 82 LEU A O 1
ATOM 622 N N . GLY A 1 83 ? -8.028 -5.901 6.973 1.00 94.69 83 GLY A N 1
ATOM 623 C CA . GLY A 1 83 ? -7.700 -7.111 6.219 1.00 94.69 83 GLY A CA 1
ATOM 624 C C . GLY A 1 83 ? -6.812 -6.818 5.010 1.00 94.69 83 GLY A C 1
ATOM 625 O O . GLY A 1 83 ? -5.746 -7.420 4.867 1.00 94.69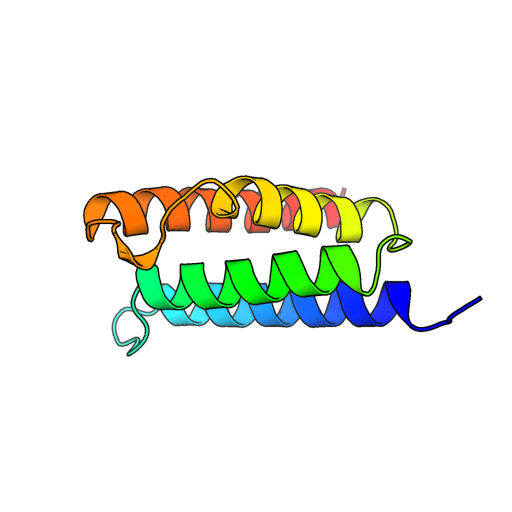 83 GLY A O 1
ATOM 626 N N . LEU A 1 84 ? -7.217 -5.854 4.181 1.00 94.44 84 LEU A N 1
ATOM 627 C CA . LEU A 1 84 ? -6.462 -5.447 2.997 1.00 94.44 84 LEU A CA 1
ATOM 628 C C . LEU A 1 84 ? -5.114 -4.816 3.369 1.00 94.44 84 LEU A C 1
ATOM 630 O O . LEU A 1 84 ? -4.098 -5.087 2.728 1.00 94.44 84 LEU A O 1
ATOM 634 N N . PHE A 1 85 ? -5.076 -4.018 4.434 1.00 93.69 85 PHE A N 1
ATOM 635 C CA . PHE A 1 85 ? -3.842 -3.432 4.938 1.00 93.69 85 PHE A CA 1
ATOM 636 C C . PHE A 1 85 ? -2.866 -4.509 5.437 1.00 93.69 85 PHE A C 1
ATOM 638 O O . PHE A 1 85 ? -1.672 -4.456 5.137 1.00 93.69 85 PHE A O 1
ATOM 645 N N . GLY A 1 86 ? -3.368 -5.567 6.081 1.00 93.50 86 GLY A N 1
ATOM 646 C CA . GLY A 1 86 ? -2.578 -6.753 6.415 1.00 93.50 86 GLY A CA 1
ATOM 647 C C . GLY A 1 86 ? -1.961 -7.449 5.193 1.00 93.50 86 GLY A C 1
ATOM 648 O O . GLY A 1 86 ? -0.803 -7.873 5.242 1.00 93.50 86 GLY A O 1
ATOM 649 N N . GLU A 1 87 ? -2.683 -7.534 4.071 1.00 94.50 87 GLU A N 1
ATOM 650 C CA . GLU A 1 87 ? -2.144 -8.082 2.815 1.00 94.50 87 GLU A CA 1
ATOM 651 C C . GLU A 1 87 ? -1.037 -7.199 2.219 1.00 94.50 87 GLU A C 1
ATOM 653 O O . GLU A 1 87 ? -0.021 -7.717 1.739 1.00 94.50 87 GLU A O 1
ATOM 658 N N . VAL A 1 88 ? -1.197 -5.874 2.299 1.00 93.19 88 VAL A N 1
ATOM 659 C CA . VAL A 1 88 ? -0.168 -4.900 1.906 1.00 93.19 88 VAL A CA 1
ATOM 660 C C . VAL A 1 88 ? 1.095 -5.071 2.753 1.00 93.19 88 VAL A C 1
ATOM 662 O O . VAL A 1 88 ? 2.190 -5.177 2.196 1.00 93.19 88 VAL A O 1
ATOM 665 N N . LEU A 1 89 ? 0.963 -5.185 4.079 1.00 93.12 89 LEU A N 1
ATOM 666 C CA . LEU A 1 89 ? 2.093 -5.445 4.978 1.00 93.12 89 LEU A CA 1
ATOM 667 C C . LEU A 1 89 ? 2.813 -6.751 4.623 1.00 93.12 89 LEU A C 1
ATOM 669 O O . LEU A 1 89 ? 4.037 -6.762 4.477 1.00 93.12 89 LEU A O 1
ATOM 673 N N . GLY A 1 90 ? 2.067 -7.834 4.394 1.00 92.56 90 GLY A N 1
ATOM 674 C CA . GLY A 1 90 ? 2.644 -9.119 3.995 1.00 92.56 90 GLY A CA 1
ATOM 675 C C . GLY A 1 90 ? 3.407 -9.058 2.665 1.00 92.56 90 GLY A C 1
ATOM 676 O O . GLY A 1 90 ? 4.459 -9.692 2.515 1.00 92.56 90 GLY A O 1
ATOM 677 N N . ALA A 1 91 ? 2.927 -8.269 1.698 1.00 90.81 91 ALA A N 1
ATOM 678 C CA . ALA A 1 91 ? 3.634 -8.039 0.438 1.00 90.81 91 ALA A CA 1
ATOM 679 C C . ALA A 1 91 ? 4.961 -7.288 0.652 1.00 90.81 91 ALA A C 1
ATOM 681 O O . ALA A 1 91 ? 5.986 -7.698 0.102 1.00 90.81 91 ALA A O 1
ATOM 682 N N . LEU A 1 92 ? 4.961 -6.244 1.489 1.00 89.06 92 LEU A N 1
ATOM 683 C CA . LEU A 1 92 ? 6.164 -5.478 1.834 1.00 89.06 92 LEU A CA 1
ATOM 684 C C . LEU A 1 92 ? 7.209 -6.334 2.570 1.00 89.06 92 LEU A C 1
ATOM 686 O O . LEU A 1 92 ? 8.405 -6.238 2.286 1.00 89.06 92 LEU A O 1
ATOM 690 N N . GLU A 1 93 ? 6.776 -7.192 3.494 1.00 88.06 93 GLU A N 1
ATOM 691 C CA . GLU A 1 93 ? 7.670 -8.071 4.253 1.00 88.06 93 GLU A CA 1
ATOM 692 C C . GLU A 1 93 ? 8.305 -9.164 3.392 1.00 88.06 93 GLU A C 1
ATOM 694 O O . GLU A 1 93 ? 9.506 -9.409 3.514 1.00 88.06 93 GLU A O 1
ATOM 699 N N . THR A 1 94 ? 7.526 -9.782 2.498 1.00 84.25 94 THR A N 1
ATOM 700 C CA . THR A 1 94 ? 8.018 -10.830 1.588 1.00 84.25 94 THR A CA 1
ATOM 701 C C . THR A 1 94 ? 9.146 -10.295 0.708 1.00 84.25 94 THR A C 1
ATOM 703 O O . THR A 1 94 ? 10.233 -10.867 0.680 1.00 84.25 94 THR A O 1
ATOM 706 N N . SER A 1 95 ? 8.938 -9.140 0.072 1.00 76.56 95 SER A N 1
ATOM 707 C CA . SER A 1 95 ? 9.952 -8.535 -0.798 1.00 76.56 95 SER A CA 1
ATOM 708 C C . SER A 1 95 ? 11.176 -8.022 -0.039 1.00 76.56 95 S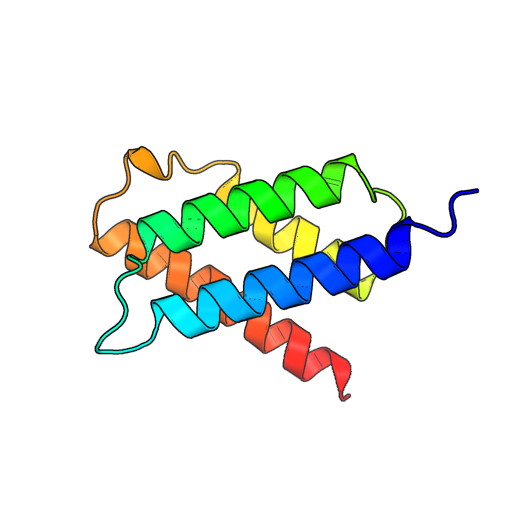ER A C 1
ATOM 710 O O . SER A 1 95 ? 12.271 -7.972 -0.598 1.00 76.56 95 SER A O 1
ATOM 712 N N . ARG A 1 96 ? 11.033 -7.658 1.244 1.00 71.62 96 ARG A N 1
ATOM 713 C CA . ARG A 1 96 ? 12.189 -7.345 2.092 1.00 71.62 96 ARG A CA 1
ATOM 714 C C . ARG A 1 96 ? 13.037 -8.588 2.349 1.00 71.62 96 ARG A C 1
ATOM 716 O O . ARG A 1 96 ? 14.254 -8.467 2.322 1.00 71.62 96 ARG A O 1
ATOM 723 N N . SER A 1 97 ? 12.424 -9.744 2.593 1.00 65.44 97 SER A N 1
ATOM 724 C CA . SER A 1 97 ? 13.147 -11.006 2.793 1.00 65.44 97 SER A CA 1
ATOM 725 C C . SER A 1 97 ? 13.876 -11.458 1.523 1.00 65.44 97 SER A C 1
ATOM 727 O O . SER A 1 97 ? 15.046 -11.813 1.596 1.00 65.44 97 SER A O 1
ATOM 729 N N . GLU A 1 98 ? 13.236 -11.339 0.357 1.00 63.25 98 GLU A N 1
ATOM 730 C CA . GLU A 1 98 ? 13.814 -11.711 -0.948 1.00 63.25 98 GLU A CA 1
ATOM 731 C C . GLU A 1 98 ? 15.015 -10.840 -1.367 1.00 63.25 98 GLU A C 1
ATOM 733 O O . GLU A 1 98 ? 15.823 -11.255 -2.190 1.00 63.25 98 GLU A O 1
ATOM 738 N N . ALA A 1 99 ? 15.169 -9.637 -0.803 1.00 57.12 99 ALA A N 1
ATOM 739 C CA . ALA A 1 99 ? 16.290 -8.744 -1.107 1.00 57.12 99 ALA A CA 1
ATOM 740 C C . ALA A 1 99 ? 17.613 -9.119 -0.399 1.00 57.12 99 ALA A C 1
ATOM 742 O O . ALA A 1 99 ? 18.641 -8.493 -0.679 1.00 57.12 99 ALA A O 1
ATOM 743 N N . PHE A 1 100 ? 17.594 -10.084 0.529 1.00 42.94 100 PHE A N 1
ATOM 744 C CA . PHE A 1 100 ? 18.760 -10.522 1.312 1.00 42.94 100 PHE A CA 1
ATOM 745 C C . PHE A 1 100 ? 19.144 -12.001 1.105 1.00 42.94 100 PHE A C 1
ATOM 747 O O . PHE A 1 100 ? 20.063 -12.462 1.787 1.00 42.94 100 PHE A O 1
ATOM 754 N N . ASP A 1 101 ? 18.486 -12.706 0.179 1.00 42.50 101 ASP A N 1
ATOM 755 C CA . ASP A 1 101 ? 18.858 -14.055 -0.290 1.00 42.50 101 ASP A CA 1
ATOM 756 C C . ASP A 1 101 ? 19.725 -14.015 -1.567 1.00 42.50 101 ASP A C 1
ATOM 758 O O . ASP A 1 101 ? 19.516 -13.124 -2.426 1.00 42.50 101 ASP A O 1
#

pLDDT: mean 84.6, std 12.99, range [41.22, 95.62]

Radius of gyration: 13.49 Å; chains: 1; bounding box: 35×23×41 Å